Protein AF-A0A920M8W9-F1 (afdb_monomer)

pLDDT: mean 93.11, std 7.09, range [58.34, 98.5]

Mean predicted aligned error: 3.66 Å

Secondary structure (DSSP, 8-state):
--TTEEEEEEEESS-SS--HHHHHHHHHHHTTTT-EEEEEEEETTS--EEEEEHHHH-TT---TT-EEEEEHHHHHHHHHHH-HHHHHHHHHS---

Solvent-accessible surface area (backbone atoms only — not comparable to full-atom values): 5544 Å² total; per-residue (Å²): 110,58,38,53,48,35,76,44,81,48,76,48,66,80,74,90,71,83,56,70,66,60,53,50,49,34,52,60,68,14,60,84,74,78,30,46,43,30,42,36,39,33,34,60,100,50,75,58,33,33,38,32,46,44,34,78,82,36,78,86,44,77,58,79,81,45,67,43,79,34,46,56,68,57,47,53,51,47,42,67,74,75,36,52,70,29,52,52,50,28,72,73,43,84,86,127

Radius of gyration: 13.61 Å; Cα contacts (8 Å, |Δi|>4): 132; chains: 1; bounding box: 36×25×35 Å

Foldseek 3Di:
DLAQAQEDEEEDEDDDDDDPVQQVVQVVVSPPRVGWGWYFYYYPPDAIKIKGAPCVQPVVPPDRVHIDIGGPVVVVVSCVPPPVVSNVVVVPDPDD

Nearest PDB structures (foldseek):
  2wcw-assembly2_C  TM=4.890E-01  e=3.152E-02  Archaeoglobus fulgidus
  2wcz-assembly1_A  TM=4.813E-01  e=8.543E-02  Archaeoglobus fulgidus
  2wcz-assembly1_B  TM=4.344E-01  e=6.999E-02  Archaeoglobus fulgidus
  2wcw-assembly1_B  TM=4.906E-01  e=1.661E-01  Archaeoglobus fulgidus

Structure (mmCIF, N/CA/C/O backbone):
data_AF-A0A920M8W9-F1
#
_entry.id   AF-A0A920M8W9-F1
#
loop_
_atom_site.group_PDB
_atom_site.id
_atom_site.type_symbol
_atom_site.label_atom_id
_atom_site.label_alt_id
_atom_site.label_comp_id
_atom_site.label_asym_id
_atom_site.label_entity_id
_atom_site.label_seq_id
_atom_site.pdbx_PDB_ins_code
_atom_site.Cartn_x
_atom_site.Cartn_y
_atom_site.Cartn_z
_atom_site.occupancy
_atom_site.B_iso_or_equiv
_atom_site.auth_seq_id
_atom_site.auth_comp_id
_atom_site.auth_asym_id
_atom_site.auth_atom_id
_atom_site.pdbx_PDB_model_num
ATOM 1 N N . MET A 1 1 ? -14.018 7.332 -1.989 1.00 76.31 1 MET A N 1
ATOM 2 C CA . MET A 1 1 ? -12.807 6.839 -1.285 1.00 76.31 1 MET A CA 1
ATOM 3 C C . MET A 1 1 ? -13.104 5.459 -0.719 1.00 76.31 1 MET A C 1
ATOM 5 O O . MET A 1 1 ? -14.253 5.246 -0.353 1.00 76.31 1 MET A O 1
ATOM 9 N N . LEU A 1 2 ? -12.133 4.537 -0.696 1.00 88.50 2 LEU A N 1
ATOM 10 C CA . LEU A 1 2 ? -12.289 3.212 -0.075 1.00 88.50 2 LEU A CA 1
ATOM 11 C C . LEU A 1 2 ? -12.087 3.352 1.440 1.00 88.50 2 LEU A C 1
ATOM 13 O O . LEU A 1 2 ? -10.957 3.263 1.915 1.00 88.50 2 LEU A O 1
ATOM 17 N N . GLY A 1 3 ? -13.155 3.669 2.172 1.00 91.81 3 GLY A N 1
ATOM 18 C CA . GLY A 1 3 ? -13.090 3.957 3.606 1.00 91.81 3 GLY A CA 1
ATOM 19 C C . GLY A 1 3 ? -11.972 4.943 3.951 1.00 91.81 3 GLY A C 1
ATOM 20 O O . GLY A 1 3 ? -11.903 6.038 3.387 1.00 91.81 3 GLY A O 1
ATOM 21 N N . ARG A 1 4 ? -11.076 4.528 4.851 1.00 94.25 4 ARG A N 1
ATOM 22 C CA . ARG A 1 4 ? -9.928 5.305 5.343 1.00 94.25 4 ARG A CA 1
ATOM 23 C C . ARG A 1 4 ? -8.678 5.204 4.463 1.00 94.25 4 ARG A C 1
ATOM 25 O O . ARG A 1 4 ? -7.654 5.770 4.830 1.00 94.25 4 ARG A O 1
ATOM 32 N N . TRP A 1 5 ? -8.697 4.490 3.338 1.00 95.19 5 TRP A N 1
ATOM 33 C CA . TRP A 1 5 ? -7.497 4.288 2.519 1.00 95.19 5 TRP A CA 1
ATOM 34 C C . TRP A 1 5 ? -7.140 5.515 1.670 1.00 95.19 5 TRP A C 1
ATOM 36 O O . TRP A 1 5 ? -7.927 5.966 0.834 1.00 95.19 5 TRP A O 1
ATOM 46 N N . CYS A 1 6 ? -5.905 5.999 1.824 1.00 95.25 6 CYS A N 1
ATOM 47 C CA . CYS A 1 6 ? -5.274 6.988 0.955 1.00 95.25 6 CYS A CA 1
ATOM 48 C C . CYS A 1 6 ? -4.449 6.259 -0.112 1.00 95.25 6 CYS A C 1
ATOM 50 O O . CYS A 1 6 ? -3.326 5.817 0.144 1.00 95.25 6 CYS A O 1
ATOM 52 N N . ILE A 1 7 ? -5.032 6.085 -1.299 1.00 95.12 7 ILE A N 1
ATOM 53 C CA . ILE A 1 7 ? -4.430 5.306 -2.385 1.00 95.12 7 ILE A CA 1
ATOM 54 C C . ILE A 1 7 ? -3.831 6.246 -3.430 1.00 95.12 7 ILE A C 1
ATOM 56 O O . ILE A 1 7 ? -4.558 6.951 -4.128 1.00 95.12 7 ILE A O 1
ATOM 60 N N . GLU A 1 8 ? -2.511 6.195 -3.590 1.00 96.25 8 GLU A N 1
ATOM 61 C CA . GLU A 1 8 ? -1.791 6.863 -4.676 1.00 96.25 8 GLU A CA 1
ATOM 62 C C . GLU A 1 8 ? -1.353 5.831 -5.723 1.00 96.25 8 GLU A C 1
ATOM 64 O O . GLU A 1 8 ? -0.801 4.781 -5.389 1.00 96.25 8 GLU A O 1
ATOM 69 N N . CYS A 1 9 ? -1.540 6.148 -7.006 1.00 96.50 9 CYS A N 1
ATOM 70 C CA . CYS A 1 9 ? -1.174 5.274 -8.121 1.00 96.50 9 CYS A CA 1
ATOM 71 C C . CYS A 1 9 ? -0.021 5.869 -8.941 1.00 96.50 9 CYS A C 1
ATOM 73 O O . CYS A 1 9 ? -0.137 6.970 -9.479 1.00 96.50 9 CYS A O 1
ATOM 75 N N . LYS A 1 10 ? 1.072 5.118 -9.124 1.00 95.62 10 LYS A N 1
ATOM 76 C CA . LYS A 1 10 ? 2.223 5.522 -9.951 1.00 95.62 10 LYS A CA 1
ATOM 77 C C . LYS A 1 10 ? 2.552 4.483 -11.025 1.00 95.62 10 LYS A C 1
ATOM 79 O O . LYS A 1 10 ? 2.579 3.278 -10.780 1.00 95.62 10 LYS A O 1
ATOM 84 N N . ARG A 1 11 ? 2.890 4.951 -12.229 1.00 94.31 11 ARG A N 1
ATOM 85 C CA . ARG A 1 11 ? 3.393 4.104 -13.320 1.00 94.31 11 ARG A CA 1
ATOM 86 C C . ARG A 1 11 ? 4.644 4.710 -13.933 1.00 94.31 11 ARG A C 1
ATOM 88 O O . ARG A 1 11 ? 4.622 5.870 -14.324 1.00 94.31 11 ARG A O 1
ATOM 95 N N . TYR A 1 12 ? 5.690 3.902 -14.078 1.00 92.19 12 TYR A N 1
ATOM 96 C CA . TYR A 1 12 ? 6.959 4.321 -14.671 1.00 92.19 12 TYR A CA 1
ATOM 97 C C . TYR A 1 12 ? 7.485 3.308 -15.685 1.00 92.19 12 TYR A C 1
ATOM 99 O O . TYR A 1 12 ? 7.079 2.144 -15.708 1.00 92.19 12 TYR A O 1
ATOM 107 N N . GLY A 1 13 ? 8.367 3.787 -16.564 1.00 90.94 13 GLY A N 1
ATOM 108 C CA . GLY A 1 13 ? 8.983 2.971 -17.602 1.00 90.94 13 GLY A CA 1
ATOM 109 C C . GLY A 1 13 ? 9.943 1.944 -17.010 1.00 90.94 13 GLY A C 1
ATOM 110 O O . GLY A 1 13 ? 9.622 0.757 -16.952 1.00 90.94 13 GLY A O 1
ATOM 111 N N . ASP A 1 14 ? 11.088 2.423 -16.539 1.00 90.50 14 ASP A N 1
ATOM 112 C CA . ASP A 1 14 ? 12.160 1.599 -15.986 1.00 90.50 14 ASP A CA 1
ATOM 113 C C . ASP A 1 14 ? 12.208 1.669 -14.458 1.00 90.50 14 ASP A C 1
ATOM 115 O O . ASP A 1 14 ? 11.743 2.633 -13.849 1.00 90.50 14 ASP A O 1
ATOM 119 N N . GLY A 1 15 ? 12.778 0.627 -13.852 1.00 90.00 15 GLY A N 1
ATOM 120 C CA . GLY A 1 15 ? 12.896 0.475 -12.405 1.00 90.00 15 GLY A CA 1
ATOM 121 C C . GLY A 1 15 ? 12.300 -0.835 -11.893 1.00 90.00 15 GLY A C 1
ATOM 122 O O . GLY A 1 15 ? 11.752 -1.652 -12.641 1.00 90.00 15 GLY A O 1
ATOM 123 N N . SER A 1 16 ? 12.450 -1.047 -10.592 1.00 86.06 16 SER A N 1
ATOM 124 C CA . SER A 1 16 ? 11.903 -2.208 -9.880 1.00 86.06 16 SER A CA 1
ATOM 125 C C . SER A 1 16 ? 11.331 -1.864 -8.511 1.00 86.06 16 SER A C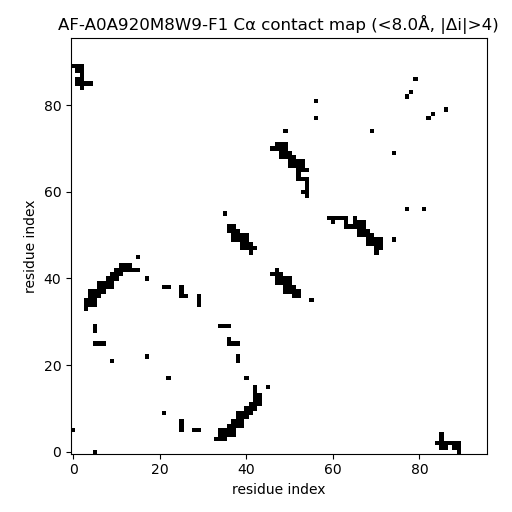 1
ATOM 127 O O . SER A 1 16 ? 10.513 -2.626 -8.012 1.00 86.06 16 SER A O 1
ATOM 129 N N . GLU A 1 17 ? 11.722 -0.722 -7.950 1.00 90.06 17 GLU A N 1
ATOM 130 C CA . GLU A 1 17 ? 11.326 -0.239 -6.631 1.00 90.06 17 GLU A CA 1
ATOM 131 C C . GLU A 1 17 ? 10.795 1.194 -6.758 1.00 90.06 17 GLU A C 1
ATOM 133 O O . GLU A 1 17 ? 11.357 1.974 -7.538 1.00 90.06 17 GLU A O 1
ATOM 138 N N . PRO A 1 18 ? 9.722 1.559 -6.038 1.00 92.25 18 PRO A N 1
ATOM 139 C CA . PRO A 1 18 ? 9.209 2.922 -6.045 1.00 92.25 18 PRO A CA 1
ATOM 140 C C . PRO A 1 18 ? 10.219 3.879 -5.401 1.00 92.25 18 PRO A C 1
ATOM 142 O O . PRO A 1 18 ? 10.962 3.499 -4.493 1.00 92.25 18 PRO A O 1
ATOM 145 N N . SER A 1 19 ? 10.243 5.136 -5.851 1.00 93.06 19 SER A N 1
ATOM 146 C CA . SER A 1 19 ? 11.110 6.138 -5.228 1.00 93.06 19 SER A CA 1
ATOM 147 C C . SER A 1 19 ? 10.624 6.490 -3.817 1.00 93.06 19 SER A C 1
ATOM 149 O O . SER A 1 19 ? 9.425 6.446 -3.523 1.00 93.06 19 SER A O 1
ATOM 151 N N . ALA A 1 20 ? 11.560 6.892 -2.951 1.00 94.56 20 ALA A N 1
ATOM 152 C CA . ALA A 1 20 ? 11.236 7.373 -1.609 1.00 94.56 20 ALA A CA 1
ATOM 153 C C . ALA A 1 20 ? 10.280 8.578 -1.649 1.00 94.56 20 ALA A C 1
ATOM 155 O O . ALA A 1 20 ? 9.382 8.674 -0.821 1.00 94.56 20 ALA A O 1
ATOM 156 N N . ASP A 1 21 ? 10.409 9.448 -2.654 1.00 95.88 21 ASP A N 1
ATOM 157 C CA . ASP A 1 21 ? 9.546 10.620 -2.818 1.00 95.88 21 ASP A CA 1
ATOM 158 C C . ASP A 1 21 ? 8.085 10.249 -3.077 1.00 95.88 21 ASP A C 1
ATOM 160 O O . ASP A 1 21 ? 7.189 10.898 -2.540 1.00 95.88 21 ASP A O 1
ATOM 164 N N . TRP A 1 22 ? 7.821 9.193 -3.860 1.00 95.56 22 TRP A N 1
ATOM 165 C CA . TRP A 1 22 ? 6.445 8.732 -4.064 1.00 95.56 22 TRP A CA 1
ATOM 166 C C . TRP A 1 22 ? 5.845 8.244 -2.755 1.00 95.56 22 TRP A C 1
ATOM 168 O O . TRP A 1 22 ? 4.714 8.598 -2.444 1.00 95.56 22 TRP A O 1
ATOM 178 N N . TRP A 1 23 ? 6.606 7.474 -1.974 1.00 96.75 23 TRP A N 1
ATOM 179 C CA . TRP A 1 23 ? 6.141 6.999 -0.674 1.00 96.75 23 TRP A CA 1
ATOM 180 C C . TRP A 1 23 ? 5.904 8.153 0.306 1.00 96.75 23 TRP A C 1
ATOM 182 O O . TRP A 1 23 ? 4.840 8.234 0.917 1.00 96.75 23 TRP A O 1
ATOM 192 N N . ASN A 1 24 ? 6.835 9.105 0.378 1.00 95.75 24 ASN A N 1
ATOM 193 C CA . ASN A 1 24 ? 6.699 10.306 1.199 1.00 95.75 24 ASN A CA 1
ATOM 194 C C . ASN A 1 24 ? 5.458 11.124 0.822 1.00 95.75 24 ASN A C 1
ATOM 196 O O . ASN A 1 24 ? 4.781 11.637 1.710 1.00 95.75 24 ASN A O 1
ATOM 200 N N . GLN A 1 25 ? 5.122 11.216 -0.469 1.00 94.50 25 GLN A N 1
ATOM 201 C CA . GLN A 1 25 ? 3.901 11.882 -0.923 1.00 94.50 25 GLN A CA 1
ATOM 202 C C . GLN A 1 25 ? 2.646 11.212 -0.339 1.00 94.50 25 GLN A C 1
ATOM 204 O O . GLN A 1 25 ? 1.771 11.916 0.168 1.00 94.50 25 GLN A O 1
ATOM 209 N N . VAL A 1 26 ? 2.576 9.875 -0.354 1.00 95.25 26 VAL A N 1
ATOM 210 C CA . VAL A 1 26 ? 1.447 9.125 0.231 1.00 95.25 26 VAL A CA 1
ATOM 211 C C . VAL A 1 26 ? 1.369 9.345 1.740 1.00 95.25 26 VAL A C 1
ATOM 213 O O . VAL A 1 26 ? 0.295 9.633 2.267 1.00 95.25 26 VAL A O 1
ATOM 216 N N . LEU A 1 27 ? 2.509 9.278 2.437 1.00 95.00 27 LEU A N 1
ATOM 217 C CA . LEU A 1 27 ? 2.568 9.526 3.878 1.00 95.00 27 LEU A CA 1
ATOM 218 C C . LEU A 1 27 ? 2.088 10.936 4.234 1.00 95.00 27 LEU A C 1
ATOM 220 O O . LEU A 1 27 ? 1.325 11.099 5.180 1.00 95.00 27 LEU A O 1
ATOM 224 N N . ILE A 1 28 ? 2.506 11.957 3.481 1.00 94.06 28 ILE A N 1
ATOM 225 C CA . ILE A 1 28 ? 2.075 13.344 3.704 1.00 94.06 28 ILE A CA 1
ATOM 226 C C . ILE A 1 28 ? 0.568 13.484 3.479 1.00 94.06 28 ILE A C 1
ATOM 228 O O . ILE A 1 28 ? -0.105 14.092 4.309 1.00 94.06 28 ILE A O 1
ATOM 232 N N . ALA A 1 29 ? 0.036 12.900 2.402 1.00 92.12 29 ALA A N 1
ATOM 233 C CA . ALA A 1 29 ? -1.393 12.945 2.101 1.00 92.12 29 ALA A CA 1
ATOM 234 C C . ALA A 1 29 ? -2.241 12.250 3.180 1.00 92.12 29 ALA A C 1
ATOM 236 O O . ALA A 1 29 ? -3.317 12.733 3.520 1.00 92.12 29 ALA A O 1
ATOM 237 N N . SER A 1 30 ? -1.723 11.172 3.773 1.00 92.31 30 SER A N 1
ATOM 238 C CA . SER A 1 30 ? -2.457 10.357 4.750 1.00 92.31 30 SER A CA 1
ATOM 239 C C . SER A 1 30 ? -2.505 10.958 6.164 1.00 92.31 30 SER A C 1
ATOM 241 O O . SER A 1 30 ? -3.315 10.536 6.989 1.00 92.31 30 SER A O 1
ATOM 243 N N . ARG A 1 31 ? -1.647 11.946 6.474 1.00 86.88 31 ARG A N 1
ATOM 244 C CA . ARG A 1 31 ? -1.479 12.498 7.835 1.00 86.88 31 ARG A CA 1
ATOM 245 C C . ARG A 1 31 ? -2.671 13.296 8.351 1.00 86.88 31 ARG A C 1
ATOM 247 O O . ARG A 1 31 ? -2.917 13.273 9.552 1.00 86.88 31 ARG A O 1
ATOM 254 N N . ASN A 1 32 ? -3.367 14.029 7.486 1.00 73.00 32 ASN A N 1
ATOM 255 C CA . ASN A 1 32 ? -4.342 15.023 7.946 1.00 73.00 32 ASN A CA 1
ATOM 256 C C . ASN A 1 32 ? -5.650 14.397 8.457 1.00 73.00 32 ASN A C 1
ATOM 258 O O . ASN A 1 32 ? -6.280 14.984 9.329 1.00 73.00 32 ASN A O 1
ATOM 262 N N . ASP A 1 33 ? -5.995 13.191 7.992 1.00 76.69 33 ASP A N 1
ATOM 263 C CA . ASP A 1 33 ? -7.285 12.540 8.269 1.00 76.69 33 ASP A CA 1
ATOM 264 C C . ASP A 1 33 ? -7.137 11.135 8.887 1.00 76.69 33 ASP A C 1
ATOM 266 O O . ASP A 1 33 ? -8.065 10.327 8.843 1.00 76.69 33 ASP A O 1
ATOM 270 N N . ASN A 1 34 ? -5.962 10.818 9.450 1.00 79.81 34 ASN A N 1
ATOM 271 C CA . ASN A 1 34 ? -5.644 9.497 10.012 1.00 79.81 34 ASN A CA 1
ATOM 272 C C . ASN A 1 34 ? -5.924 8.346 9.017 1.00 79.81 34 ASN A C 1
ATOM 274 O O . ASN A 1 34 ? -6.431 7.283 9.387 1.00 79.81 34 ASN A O 1
ATOM 278 N N . GLN A 1 35 ? -5.632 8.599 7.738 1.00 93.31 35 GLN A N 1
ATOM 279 C CA . GLN A 1 35 ? -5.859 7.664 6.644 1.00 93.31 35 GLN A CA 1
ATOM 280 C C . GLN A 1 35 ? -4.770 6.592 6.591 1.00 93.31 35 GLN A C 1
ATOM 282 O O . GLN A 1 35 ? -3.640 6.789 7.040 1.00 93.31 35 GLN A O 1
ATOM 287 N N . ILE A 1 36 ? -5.110 5.455 5.993 1.00 95.50 36 ILE A N 1
ATOM 288 C CA . ILE A 1 36 ? -4.212 4.319 5.808 1.00 95.50 36 ILE A CA 1
ATOM 289 C C . ILE A 1 36 ? -3.476 4.496 4.469 1.00 95.50 36 ILE A C 1
ATOM 291 O O . ILE A 1 36 ? -4.132 4.482 3.422 1.00 95.50 36 ILE A O 1
ATOM 295 N N . PRO A 1 37 ? -2.142 4.673 4.459 1.00 96.62 37 PRO A N 1
ATOM 296 C CA . PRO A 1 37 ? -1.393 4.925 3.233 1.00 96.62 37 PRO A CA 1
ATOM 297 C C . PRO A 1 37 ? -1.245 3.656 2.383 1.00 96.62 37 PRO A C 1
ATOM 299 O O . PRO A 1 37 ? -0.791 2.618 2.870 1.00 96.62 37 PRO A O 1
ATOM 302 N N . ALA A 1 38 ? -1.525 3.767 1.084 1.00 97.62 38 ALA A N 1
ATOM 303 C CA . ALA A 1 38 ? -1.203 2.746 0.093 1.00 97.62 38 ALA A CA 1
ATOM 304 C C . ALA A 1 38 ? -0.620 3.363 -1.182 1.00 97.62 38 ALA A C 1
ATOM 306 O O . ALA A 1 38 ? -1.213 4.245 -1.803 1.00 97.62 38 ALA A O 1
ATOM 307 N N . LEU A 1 39 ? 0.533 2.852 -1.611 1.00 98.19 39 LEU A N 1
ATOM 308 C CA . LEU A 1 39 ? 1.143 3.198 -2.891 1.00 98.19 39 LEU A CA 1
ATOM 309 C C . LEU A 1 39 ? 1.005 2.025 -3.858 1.00 98.19 39 LEU A C 1
ATOM 311 O O . LEU A 1 39 ? 1.715 1.026 -3.751 1.00 98.19 39 LEU A O 1
ATOM 315 N N . VAL A 1 40 ? 0.133 2.171 -4.847 1.00 98.12 40 VAL A N 1
ATOM 316 C CA . VAL A 1 40 ? 0.007 1.237 -5.965 1.00 98.12 40 VAL A CA 1
ATOM 317 C C . VAL A 1 40 ? 1.015 1.639 -7.035 1.00 98.12 40 VAL A C 1
ATOM 319 O O . VAL A 1 40 ? 0.973 2.759 -7.548 1.00 98.12 40 VAL A O 1
ATOM 322 N N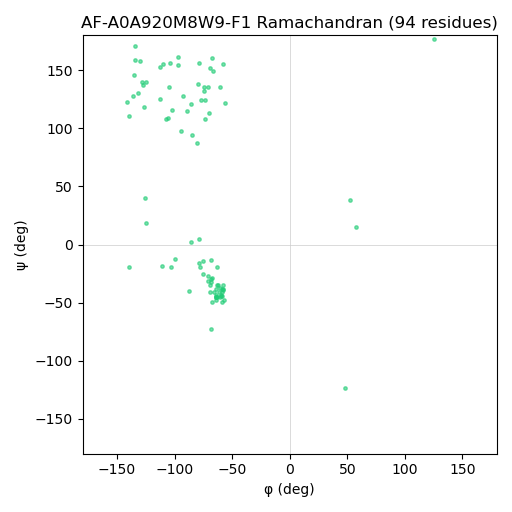 . TYR A 1 41 ? 1.932 0.744 -7.403 1.00 97.81 41 TYR A N 1
ATOM 323 C CA . TYR A 1 41 ? 2.976 1.065 -8.373 1.00 97.81 41 TYR A CA 1
ATOM 324 C C . TYR A 1 41 ? 3.200 -0.018 -9.431 1.00 97.81 41 TYR A C 1
ATOM 326 O O . TYR A 1 41 ? 3.074 -1.222 -9.190 1.00 97.81 41 TYR A O 1
ATOM 334 N N . LYS A 1 42 ? 3.548 0.429 -10.646 1.00 97.06 42 LYS A N 1
ATOM 335 C CA . LYS A 1 42 ? 3.768 -0.434 -11.815 1.00 97.06 42 LYS A CA 1
ATOM 336 C C . LYS A 1 42 ? 4.942 0.036 -12.675 1.00 97.06 42 LYS A C 1
ATOM 338 O O . LYS A 1 42 ? 4.898 1.122 -13.251 1.00 97.06 42 LYS A O 1
ATOM 343 N N . PHE A 1 43 ? 5.921 -0.845 -12.870 1.00 96.81 43 PHE A N 1
ATOM 344 C CA . PHE A 1 43 ? 6.986 -0.683 -13.871 1.00 96.81 43 PHE A CA 1
ATOM 345 C C . PHE A 1 43 ? 6.671 -1.443 -15.167 1.00 96.81 43 PHE A C 1
ATOM 347 O O . PHE A 1 43 ? 5.838 -2.366 -15.176 1.00 96.81 43 PHE A O 1
ATOM 354 N N . ASN A 1 44 ? 7.323 -1.106 -16.283 1.00 96.31 44 ASN A N 1
ATOM 355 C CA . ASN A 1 44 ? 7.151 -1.872 -17.520 1.00 96.31 44 ASN A CA 1
ATOM 356 C C . ASN A 1 44 ? 7.587 -3.328 -17.321 1.00 96.31 44 ASN A C 1
ATOM 358 O O . ASN A 1 44 ? 8.632 -3.611 -16.745 1.00 96.31 44 ASN A O 1
ATOM 362 N N . ARG A 1 45 ? 6.778 -4.269 -17.830 1.00 94.50 45 ARG A N 1
ATOM 363 C CA . ARG A 1 45 ? 7.052 -5.721 -17.783 1.00 94.50 45 ARG A CA 1
ATOM 364 C C . ARG A 1 45 ? 7.249 -6.309 -16.369 1.00 94.50 45 ARG A C 1
ATOM 366 O O . ARG A 1 45 ? 7.722 -7.432 -16.242 1.00 94.50 45 ARG A O 1
ATOM 373 N N . LYS A 1 46 ? 6.872 -5.585 -15.310 1.00 95.00 46 LYS A N 1
ATOM 374 C CA . LYS A 1 46 ? 6.839 -6.076 -13.920 1.00 95.00 46 LYS A CA 1
ATOM 375 C C . LYS A 1 46 ? 5.400 -6.233 -13.417 1.00 95.00 46 LYS A C 1
ATOM 377 O O . LYS A 1 46 ? 4.531 -5.548 -13.954 1.00 95.00 46 LYS A O 1
ATOM 382 N N . PRO A 1 47 ? 5.120 -7.091 -12.425 1.00 95.50 47 PRO A N 1
ATOM 383 C CA . PRO A 1 47 ? 3.805 -7.147 -11.784 1.00 95.50 47 PRO A CA 1
ATOM 384 C C . PRO A 1 47 ? 3.387 -5.799 -11.172 1.00 95.50 47 PRO A C 1
ATOM 386 O O . PRO A 1 47 ? 4.240 -4.965 -10.867 1.00 95.50 47 PRO A O 1
ATOM 389 N N . LEU A 1 48 ? 2.077 -5.588 -11.023 1.00 96.81 48 LEU A N 1
ATOM 390 C CA . LEU A 1 48 ? 1.520 -4.512 -10.198 1.00 96.81 48 LEU A CA 1
ATOM 391 C C . LEU A 1 48 ? 1.762 -4.859 -8.726 1.00 96.81 48 LEU A C 1
ATOM 393 O O . LEU A 1 48 ? 1.548 -6.008 -8.335 1.00 96.81 48 LEU A O 1
ATOM 397 N N . LYS A 1 49 ? 2.199 -3.883 -7.935 1.00 98.06 49 LYS A N 1
ATOM 398 C CA . LYS A 1 49 ? 2.428 -4.051 -6.500 1.00 98.06 49 LYS A CA 1
ATOM 399 C C . LYS A 1 49 ? 1.757 -2.941 -5.704 1.00 98.06 49 LYS A C 1
ATOM 401 O O . LYS A 1 49 ? 1.511 -1.859 -6.240 1.00 98.06 49 LYS A O 1
ATOM 406 N N . VAL A 1 50 ? 1.502 -3.218 -4.431 1.00 98.50 50 VAL A N 1
ATOM 407 C CA . VAL A 1 50 ? 0.956 -2.258 -3.469 1.00 98.50 50 VAL A CA 1
ATOM 408 C C . VAL A 1 50 ? 1.865 -2.208 -2.247 1.00 98.50 50 VAL A C 1
ATOM 410 O O . VAL A 1 50 ? 2.050 -3.224 -1.583 1.00 98.50 50 VAL A O 1
ATOM 413 N N . ARG A 1 51 ? 2.443 -1.037 -1.967 1.00 98.31 51 ARG A N 1
ATOM 414 C CA . ARG A 1 51 ? 3.217 -0.770 -0.750 1.00 98.31 51 ARG A CA 1
ATOM 415 C C . ARG A 1 51 ? 2.307 -0.192 0.323 1.00 98.31 51 ARG A C 1
ATOM 417 O O . ARG A 1 51 ? 1.643 0.812 0.068 1.00 98.31 51 ARG A O 1
ATOM 424 N N . ILE A 1 52 ? 2.327 -0.790 1.509 1.00 97.81 52 ILE A N 1
ATOM 425 C CA . ILE A 1 52 ? 1.614 -0.310 2.703 1.00 97.81 52 ILE A CA 1
ATOM 426 C C . ILE A 1 52 ? 2.537 -0.352 3.926 1.00 97.81 52 ILE A C 1
ATOM 428 O O . ILE A 1 52 ? 3.629 -0.929 3.872 1.00 97.81 52 ILE A O 1
ATOM 432 N N . LEU A 1 53 ? 2.092 0.233 5.038 1.00 97.19 53 LEU A N 1
ATOM 433 C CA . LEU A 1 53 ? 2.741 0.046 6.333 1.00 97.19 53 LEU A CA 1
ATOM 434 C C . LEU A 1 53 ? 2.421 -1.344 6.889 1.00 97.19 53 LEU A C 1
ATOM 436 O O . LEU A 1 53 ? 1.271 -1.779 6.876 1.00 97.19 53 LEU A O 1
ATOM 440 N N . ALA A 1 54 ? 3.427 -2.034 7.423 1.00 97.62 54 ALA A N 1
ATOM 441 C CA . ALA A 1 54 ? 3.231 -3.333 8.068 1.00 97.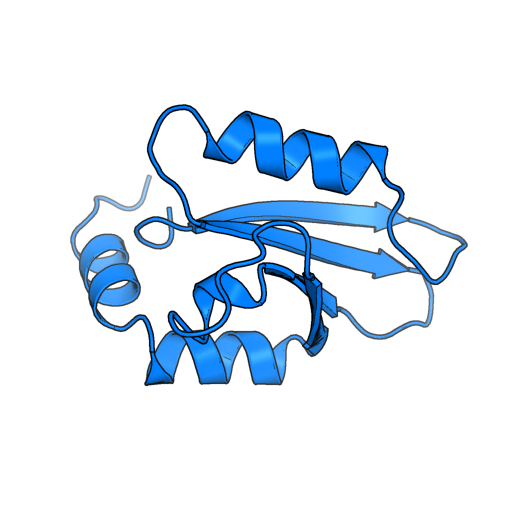62 54 ALA A CA 1
ATOM 442 C C . AL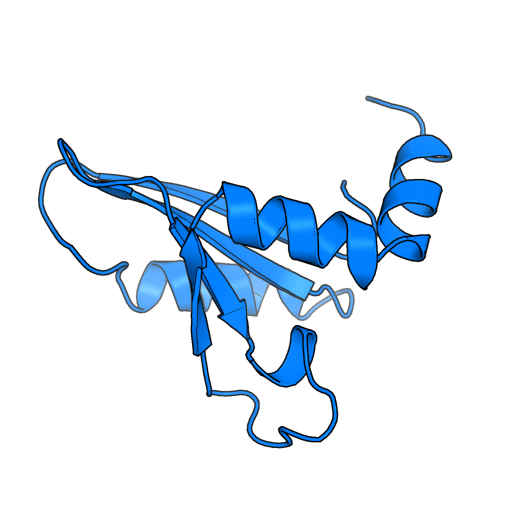A A 1 54 ? 2.305 -3.223 9.293 1.00 97.62 54 ALA A C 1
ATOM 444 O O . ALA A 1 54 ? 1.477 -4.100 9.533 1.00 97.62 54 ALA A O 1
ATOM 445 N N . SER A 1 55 ? 2.386 -2.100 10.011 1.00 96.00 55 SER A N 1
ATOM 446 C CA . SER A 1 55 ? 1.509 -1.777 11.139 1.00 96.00 55 SER A CA 1
ATOM 447 C C . SER A 1 55 ? 0.035 -1.623 10.749 1.00 96.00 55 SER A C 1
ATOM 449 O O . SER A 1 55 ? -0.834 -1.756 11.606 1.00 96.00 55 SER A O 1
ATOM 451 N N . SER A 1 56 ? -0.274 -1.391 9.465 1.00 94.81 56 SER A N 1
ATOM 452 C CA . SER A 1 56 ? -1.661 -1.351 8.988 1.00 94.81 56 SER A CA 1
ATOM 453 C C . SER A 1 56 ? -2.330 -2.723 9.039 1.00 94.81 56 SER A C 1
ATOM 455 O O . SER A 1 56 ? -3.530 -2.783 9.267 1.00 94.81 56 SER A O 1
ATOM 457 N N . ILE A 1 57 ? -1.579 -3.813 8.840 1.00 95.50 57 ILE A N 1
ATOM 458 C CA . ILE A 1 57 ? -2.121 -5.186 8.806 1.00 95.50 57 ILE A CA 1
ATOM 459 C C . ILE A 1 57 ? -1.858 -5.976 10.089 1.00 95.50 57 ILE A C 1
ATOM 461 O O . ILE A 1 57 ? -2.531 -6.971 10.340 1.00 95.50 57 ILE A O 1
ATOM 465 N N . ASN A 1 58 ? -0.890 -5.552 10.902 1.00 95.50 58 ASN A N 1
ATOM 466 C CA . ASN A 1 58 ? -0.634 -6.132 12.212 1.00 95.50 58 ASN A CA 1
ATOM 467 C C . ASN A 1 58 ? -0.310 -5.029 13.225 1.00 95.50 58 ASN A C 1
ATOM 469 O O . ASN A 1 58 ? 0.770 -4.439 13.193 1.00 95.50 58 ASN A O 1
ATOM 473 N N . THR A 1 59 ? -1.227 -4.806 14.163 1.00 92.75 59 THR A N 1
ATOM 474 C CA . THR A 1 59 ? -1.105 -3.778 15.203 1.00 92.75 59 THR A CA 1
ATOM 475 C C . THR A 1 59 ? -0.015 -4.065 16.237 1.00 92.75 59 THR A C 1
ATOM 477 O O . THR A 1 59 ? 0.351 -3.162 16.980 1.00 92.75 59 THR A O 1
ATOM 480 N N . GLU A 1 60 ? 0.523 -5.288 16.296 1.00 97.06 60 GLU A N 1
ATOM 4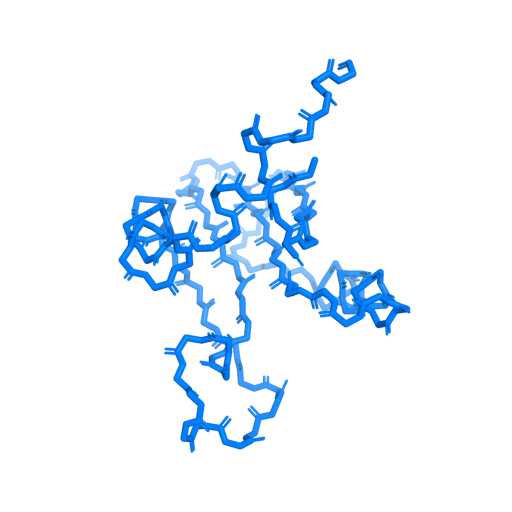81 C CA . GLU A 1 60 ? 1.677 -5.626 17.146 1.00 97.06 60 GLU A CA 1
ATOM 482 C C . GLU A 1 60 ? 3.003 -5.087 16.578 1.00 97.06 60 GLU A C 1
ATOM 484 O O . GLU A 1 60 ? 4.016 -5.044 17.275 1.00 97.06 60 GLU A O 1
ATOM 489 N N . ILE A 1 61 ? 3.020 -4.654 15.312 1.00 96.62 61 ILE A N 1
ATOM 490 C CA . ILE A 1 61 ? 4.180 -3.999 14.704 1.00 96.62 61 ILE A CA 1
ATOM 491 C C . ILE A 1 61 ? 4.133 -2.507 15.053 1.00 96.62 61 ILE A C 1
ATOM 493 O O . ILE A 1 61 ? 3.513 -1.707 14.357 1.00 96.62 61 ILE A O 1
ATOM 497 N N . GLU A 1 62 ? 4.823 -2.122 16.127 1.00 93.88 62 GLU A N 1
ATOM 498 C CA . GLU A 1 62 ? 4.867 -0.726 16.598 1.00 93.88 62 GLU A CA 1
ATOM 499 C C . GLU A 1 62 ? 5.674 0.205 15.677 1.00 93.88 62 GLU A C 1
ATOM 501 O O . GLU A 1 62 ? 5.430 1.411 15.624 1.00 93.88 62 GLU A O 1
ATOM 506 N N . ASN A 1 63 ? 6.647 -0.340 14.939 1.00 93.25 63 ASN A N 1
ATOM 507 C CA . ASN A 1 63 ? 7.492 0.447 14.046 1.00 93.25 63 ASN A CA 1
ATOM 508 C C . ASN A 1 63 ? 6.718 0.876 12.784 1.00 93.25 63 ASN A C 1
ATOM 510 O O . ASN A 1 63 ? 6.472 0.070 11.885 1.00 93.25 63 ASN A O 1
ATOM 514 N N . GLN A 1 64 ? 6.401 2.170 12.705 1.00 89.44 64 GLN A N 1
ATOM 515 C CA . GLN A 1 64 ? 5.646 2.787 11.609 1.00 89.44 64 GLN A CA 1
ATOM 516 C C . GLN A 1 64 ? 6.468 3.066 10.339 1.00 89.44 64 GLN A C 1
ATOM 518 O O . GLN A 1 64 ? 5.929 3.629 9.392 1.00 89.44 64 GLN A O 1
ATOM 523 N N . ASP A 1 65 ? 7.737 2.661 10.287 1.00 92.69 65 ASP A N 1
ATOM 524 C CA . ASP A 1 65 ? 8.580 2.786 9.091 1.00 92.69 65 ASP A CA 1
ATOM 525 C C . ASP A 1 65 ? 8.688 1.468 8.304 1.00 92.69 65 ASP A C 1
ATOM 527 O O . ASP A 1 65 ? 9.164 1.451 7.164 1.00 92.69 65 ASP A O 1
ATOM 531 N N . ILE A 1 66 ? 8.251 0.343 8.888 1.00 96.56 66 ILE A N 1
ATOM 532 C CA . ILE A 1 66 ? 8.295 -0.957 8.211 1.00 96.56 66 ILE A CA 1
ATOM 533 C C . ILE A 1 66 ? 7.215 -0.990 7.135 1.00 96.56 66 ILE A C 1
ATOM 535 O O . ILE A 1 66 ? 6.026 -0.818 7.405 1.00 96.56 66 ILE A O 1
ATOM 539 N N . THR A 1 67 ? 7.642 -1.268 5.908 1.00 97.31 67 THR A N 1
ATOM 540 C CA . THR A 1 67 ? 6.759 -1.386 4.749 1.00 97.31 67 THR A CA 1
ATOM 541 C C . THR A 1 67 ? 6.709 -2.818 4.242 1.00 97.31 67 THR A C 1
ATOM 543 O O . THR A 1 67 ? 7.660 -3.587 4.400 1.00 97.31 67 THR A O 1
ATOM 546 N N . VAL A 1 68 ? 5.587 -3.170 3.620 1.00 97.38 68 VAL A N 1
ATOM 547 C CA . VAL A 1 68 ? 5.406 -4.437 2.908 1.00 97.38 68 VAL A CA 1
ATOM 548 C C . VAL A 1 68 ? 4.903 -4.164 1.499 1.00 97.38 68 VAL A C 1
ATOM 550 O O . VAL A 1 68 ? 4.021 -3.328 1.298 1.00 97.38 68 VAL A O 1
ATOM 553 N N . ASP A 1 69 ? 5.470 -4.886 0.535 1.00 97.75 69 ASP A N 1
ATOM 554 C CA . ASP A 1 69 ? 5.078 -4.822 -0.869 1.00 97.75 69 ASP A CA 1
ATOM 555 C C . ASP A 1 69 ? 4.295 -6.075 -1.239 1.00 97.75 69 ASP A C 1
ATOM 557 O O . ASP A 1 69 ? 4.848 -7.170 -1.352 1.00 97.75 69 ASP A O 1
ATOM 561 N N . LEU A 1 70 ? 3.002 -5.887 -1.453 1.00 98.25 70 LEU A N 1
ATOM 562 C CA . LEU A 1 70 ? 2.048 -6.940 -1.757 1.00 98.25 70 LEU A CA 1
ATOM 563 C C . LEU A 1 70 ? 1.819 -7.042 -3.263 1.00 98.25 70 LEU A C 1
ATOM 565 O O . LEU A 1 70 ? 1.953 -6.058 -4.001 1.00 98.25 70 LEU A O 1
ATOM 569 N N . SER A 1 71 ? 1.428 -8.230 -3.725 1.00 98.19 71 SER A N 1
ATOM 570 C CA . SER A 1 71 ? 0.774 -8.333 -5.028 1.00 98.19 71 SER A CA 1
ATOM 571 C C . SER A 1 71 ? -0.600 -7.651 -4.975 1.00 98.19 71 SER A C 1
ATOM 573 O O . SER A 1 71 ? -1.165 -7.429 -3.904 1.00 98.19 71 SER A O 1
ATOM 575 N N . TRP A 1 72 ? -1.150 -7.309 -6.140 1.00 97.25 72 TRP A N 1
ATOM 576 C CA . TRP A 1 72 ? -2.498 -6.739 -6.216 1.00 97.25 72 TRP A CA 1
ATOM 577 C C . TRP A 1 72 ? -3.571 -7.667 -5.625 1.00 97.25 72 TRP A C 1
ATOM 579 O O . TRP A 1 72 ? -4.456 -7.207 -4.909 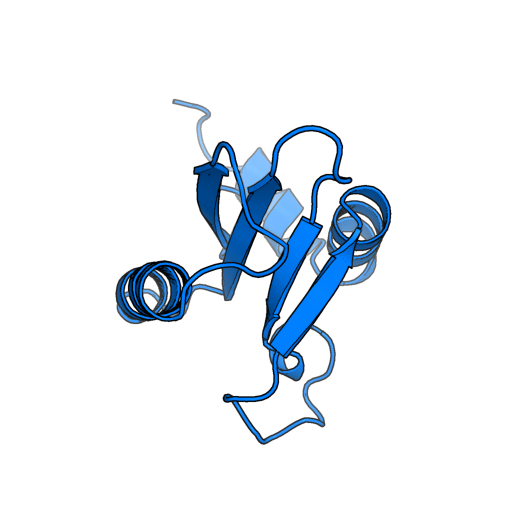1.00 97.25 72 TRP A O 1
ATOM 589 N N . GLU A 1 73 ? -3.462 -8.971 -5.883 1.00 98.25 73 GLU A N 1
ATOM 590 C CA . GLU A 1 73 ? -4.423 -9.969 -5.400 1.00 98.25 73 GLU A CA 1
ATOM 591 C C . GLU A 1 73 ? -4.349 -10.146 -3.879 1.00 98.25 73 GLU A C 1
ATOM 593 O O . GLU A 1 73 ? -5.383 -10.207 -3.210 1.00 98.25 73 GLU A O 1
ATOM 598 N N . ASP A 1 74 ? -3.136 -10.162 -3.316 1.00 98.38 74 ASP A N 1
ATOM 599 C CA . ASP A 1 74 ? -2.951 -10.252 -1.863 1.00 98.38 74 ASP A CA 1
ATOM 600 C C . ASP A 1 74 ? -3.485 -8.998 -1.174 1.00 98.38 74 ASP A C 1
ATOM 602 O O . ASP A 1 74 ? -4.156 -9.096 -0.151 1.00 98.38 74 ASP A O 1
ATOM 606 N N . PHE A 1 75 ? -3.253 -7.818 -1.761 1.00 98.06 75 PHE A N 1
ATOM 607 C CA . PHE A 1 75 ? -3.816 -6.572 -1.250 1.00 98.06 75 PHE A CA 1
ATOM 608 C C . PHE A 1 75 ? -5.348 -6.626 -1.211 1.00 98.06 75 PHE A C 1
ATOM 610 O O . PHE A 1 75 ? -5.930 -6.366 -0.163 1.00 98.06 75 PHE A O 1
ATOM 617 N N . ILE A 1 76 ? -6.012 -7.036 -2.300 1.00 97.25 76 ILE A N 1
ATOM 618 C CA . ILE A 1 76 ? -7.478 -7.191 -2.319 1.00 97.25 76 ILE A CA 1
ATOM 619 C C . ILE A 1 76 ? -7.950 -8.185 -1.254 1.00 97.25 76 ILE A C 1
ATOM 621 O O . ILE A 1 76 ? -8.950 -7.930 -0.581 1.00 97.25 76 ILE A O 1
ATOM 625 N N . SER A 1 77 ? -7.264 -9.319 -1.120 1.00 98.19 77 SER A N 1
ATOM 626 C CA . SER A 1 77 ? -7.635 -10.359 -0.156 1.00 98.19 77 SER A CA 1
ATOM 627 C C . SER A 1 77 ? -7.531 -9.834 1.276 1.00 98.19 77 SER A C 1
ATOM 629 O O . SER A 1 77 ? -8.487 -9.945 2.036 1.00 98.19 77 SER A O 1
ATOM 631 N N . ILE A 1 78 ? -6.443 -9.130 1.597 1.00 97.56 78 ILE A N 1
ATOM 632 C CA . ILE A 1 78 ? -6.248 -8.463 2.889 1.00 97.56 78 ILE A CA 1
ATOM 633 C C . ILE A 1 78 ? -7.341 -7.426 3.161 1.00 97.56 78 ILE A C 1
ATOM 635 O O . ILE A 1 78 ? -7.881 -7.400 4.264 1.00 97.56 78 ILE A O 1
ATOM 639 N N . ILE A 1 79 ? -7.707 -6.593 2.178 1.00 97.12 79 ILE A N 1
ATOM 640 C CA . ILE A 1 79 ? -8.808 -5.626 2.334 1.00 97.12 79 ILE A CA 1
ATOM 641 C C . ILE A 1 79 ? -10.108 -6.340 2.717 1.00 97.12 79 ILE A C 1
ATOM 643 O O . ILE A 1 79 ? -10.783 -5.933 3.660 1.00 97.12 79 ILE A O 1
ATOM 647 N N . LYS A 1 80 ? -10.443 -7.422 2.012 1.00 96.81 80 LYS A N 1
ATOM 648 C CA . LYS A 1 80 ? -11.669 -8.192 2.259 1.00 96.81 80 LYS A CA 1
ATOM 649 C C . LYS A 1 80 ? -11.663 -8.928 3.598 1.00 96.81 80 LYS A C 1
ATOM 651 O O . LYS A 1 80 ? -12.734 -9.165 4.145 1.00 96.81 80 LYS A O 1
ATOM 656 N N . GLU A 1 81 ? -10.495 -9.309 4.103 1.00 97.19 81 GLU A N 1
ATOM 657 C CA . GLU A 1 81 ? -10.370 -10.048 5.361 1.00 97.19 81 GLU A CA 1
ATOM 6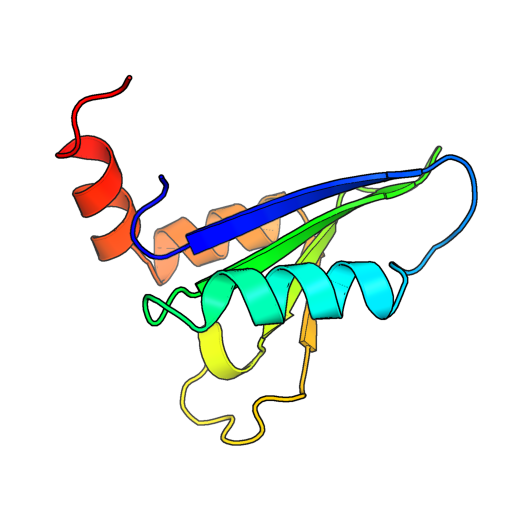58 C C . GLU A 1 81 ? -10.282 -9.132 6.587 1.00 97.19 81 GLU A C 1
ATOM 660 O O . GLU A 1 81 ? -10.881 -9.437 7.616 1.00 97.19 81 GLU A O 1
ATOM 665 N N . LEU A 1 82 ? -9.553 -8.015 6.490 1.00 96.81 82 LEU A N 1
ATOM 666 C CA . LEU A 1 82 ? -9.200 -7.180 7.645 1.00 96.81 82 LEU A CA 1
ATOM 667 C C . LEU A 1 82 ? -9.891 -5.808 7.666 1.00 96.81 82 LEU A C 1
ATOM 669 O O . LEU A 1 82 ? -9.948 -5.181 8.721 1.00 96.81 82 LEU A O 1
ATOM 673 N N . PHE A 1 83 ? -10.423 -5.328 6.537 1.00 96.31 83 PHE A N 1
ATOM 674 C CA . PHE A 1 83 ? -10.903 -3.946 6.382 1.00 96.31 83 PHE A CA 1
ATOM 675 C C . PHE A 1 83 ? -12.356 -3.872 5.885 1.00 96.31 83 PHE A C 1
ATOM 677 O O . PHE A 1 83 ? -12.705 -3.026 5.061 1.00 96.31 83 PHE A O 1
ATOM 684 N N . LEU A 1 84 ? -13.225 -4.751 6.397 1.00 95.69 84 LEU A N 1
ATOM 685 C CA . LEU A 1 84 ? -14.655 -4.769 6.050 1.00 95.69 84 LEU A CA 1
ATOM 686 C C . LEU A 1 84 ? -15.360 -3.443 6.369 1.00 95.69 84 LEU A C 1
ATOM 688 O O . LEU A 1 84 ? -16.1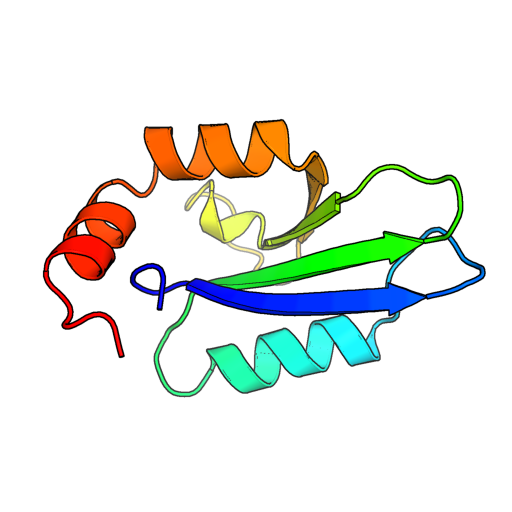44 -2.967 5.556 1.00 95.69 84 LEU A O 1
ATOM 692 N N . GLU A 1 85 ? -15.020 -2.798 7.489 1.00 94.56 85 GLU A N 1
ATOM 693 C CA . GLU A 1 85 ? -15.560 -1.475 7.841 1.00 94.56 85 GLU A CA 1
ATOM 694 C C . GLU A 1 85 ? -15.257 -0.427 6.759 1.00 94.56 85 GLU A C 1
ATOM 696 O O . GLU A 1 85 ? -16.106 0.397 6.432 1.00 94.56 85 GLU A O 1
ATOM 701 N N . ASP A 1 86 ? -14.062 -0.467 6.163 1.00 94.75 86 ASP A N 1
ATOM 702 C CA . ASP A 1 86 ? -13.672 0.463 5.102 1.00 94.75 86 ASP A CA 1
ATOM 703 C C . ASP A 1 86 ? -14.426 0.197 3.789 1.00 94.75 86 ASP A C 1
ATOM 705 O O . ASP A 1 86 ? -14.711 1.138 3.042 1.00 94.75 86 ASP A O 1
ATOM 709 N N . ILE A 1 87 ? -14.783 -1.064 3.524 1.00 94.62 87 ILE A N 1
ATOM 710 C CA . ILE A 1 87 ? -15.661 -1.436 2.408 1.00 94.62 87 ILE A CA 1
ATOM 711 C C . ILE A 1 87 ? -17.076 -0.905 2.665 1.00 94.62 87 ILE A C 1
ATOM 713 O O . ILE A 1 87 ? -17.631 -0.215 1.814 1.00 94.62 87 ILE A O 1
ATOM 717 N N . ASP A 1 88 ? -17.639 -1.138 3.849 1.00 94.19 88 ASP A N 1
ATOM 718 C CA . ASP A 1 88 ? -18.989 -0.673 4.187 1.00 94.19 88 ASP A CA 1
ATOM 719 C C . ASP A 1 88 ? -19.095 0.861 4.139 1.00 94.19 88 ASP A C 1
ATOM 721 O O . ASP A 1 88 ? -20.061 1.409 3.603 1.00 94.19 88 ASP A O 1
ATOM 725 N N . LEU A 1 89 ? -18.075 1.569 4.639 1.00 91.75 89 LEU A N 1
ATOM 726 C CA . LEU A 1 89 ? -17.980 3.030 4.545 1.00 91.75 89 LEU A CA 1
ATOM 727 C C . LEU A 1 89 ? -17.939 3.518 3.090 1.00 91.75 89 LEU A C 1
ATOM 729 O O . LEU A 1 89 ? -18.514 4.565 2.770 1.00 91.75 89 LEU A O 1
ATOM 733 N N . HIS A 1 90 ? -17.264 2.779 2.203 1.00 89.81 90 HIS A N 1
ATOM 734 C CA . HIS A 1 90 ? -17.237 3.089 0.776 1.00 89.81 90 HIS A CA 1
ATOM 735 C C . HIS A 1 90 ? -18.628 2.971 0.146 1.00 89.81 90 HIS A C 1
ATOM 737 O O . HIS A 1 90 ? -19.057 3.895 -0.541 1.00 89.81 90 HIS A O 1
ATOM 743 N N . GLU A 1 91 ? -19.342 1.878 0.415 1.00 90.19 91 GLU A N 1
ATOM 744 C CA . GLU A 1 91 ? -20.661 1.604 -0.174 1.00 90.19 91 GLU A CA 1
ATOM 745 C C . GLU A 1 91 ? -21.756 2.560 0.327 1.00 90.19 91 GLU A C 1
ATOM 747 O O . GLU A 1 91 ? -22.702 2.868 -0.396 1.00 90.19 91 GLU A O 1
ATOM 752 N N . GLN A 1 92 ? -21.627 3.067 1.556 1.00 87.81 92 GLN A N 1
ATOM 753 C CA . GLN A 1 92 ? -22.555 4.051 2.126 1.00 87.81 92 GLN A CA 1
ATOM 754 C C . GLN A 1 92 ? -22.315 5.480 1.617 1.00 87.81 92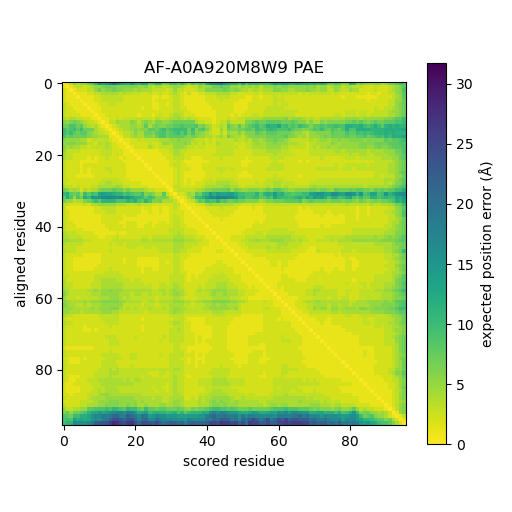 GLN A C 1
ATOM 756 O O . GLN A 1 92 ? -23.193 6.339 1.734 1.00 87.81 92 GLN A O 1
ATOM 761 N N . SER A 1 93 ? -21.128 5.757 1.073 1.00 79.69 93 SER A N 1
ATOM 762 C CA . SER A 1 93 ? -20.781 7.081 0.563 1.00 79.69 93 SER A CA 1
ATOM 763 C C . SER A 1 93 ? -21.389 7.293 -0.829 1.00 79.69 93 SER A C 1
ATOM 765 O O . SER A 1 93 ? -21.311 6.394 -1.667 1.00 79.69 93 SER A O 1
ATOM 767 N N . PRO A 1 94 ? -21.956 8.478 -1.139 1.00 72.19 94 PRO A N 1
ATOM 768 C CA . PRO A 1 94 ? -22.397 8.784 -2.494 1.00 72.19 94 PRO A CA 1
ATOM 769 C C . PRO A 1 94 ? -21.220 8.629 -3.458 1.00 72.19 94 PRO A C 1
ATOM 771 O O . PRO A 1 94 ? -20.188 9.285 -3.296 1.00 72.19 94 PRO A O 1
ATOM 774 N N . GLN A 1 95 ? -21.372 7.756 -4.449 1.00 64.25 95 GLN A N 1
ATOM 775 C CA . GLN A 1 95 ? -20.398 7.630 -5.525 1.00 64.25 95 GLN A CA 1
ATOM 776 C C . GLN A 1 95 ? -20.516 8.897 -6.386 1.00 64.25 95 GLN A C 1
ATOM 778 O O . GLN A 1 95 ? -21.578 9.158 -6.955 1.00 64.25 95 GLN A O 1
ATOM 783 N N . VAL A 1 96 ? -19.467 9.725 -6.378 1.00 58.34 96 VAL A N 1
ATOM 784 C CA . VAL A 1 96 ? -19.364 10.976 -7.155 1.00 58.34 96 VAL A CA 1
ATOM 785 C C . VAL A 1 96 ? -19.103 10.703 -8.627 1.00 58.34 96 VAL A C 1
ATOM 787 O O . VAL A 1 96 ? -18.289 9.797 -8.913 1.00 58.34 96 VAL A O 1
#

Sequence (96 aa):
MLGRWCIECKRYGDGSEPSADWWNQVLIASRNDNQIPALVYKFNRKPLKVRILASSINTEIENQDITVDLSWEDFISIIKELFLEDIDLHEQSPQV